Protein AF-A0A978W673-F1 (afdb_monomer_lite)

Sequence (57 aa):
MKMFTFKVLVEIKEASNTVVLECFGAPQSKKKTAVEHAAEGALWYLKHVGYSSKVHK

Foldseek 3Di:
DDWDKDWDWDWDDDPPDTDIDIFIFDTDPDPVVNVVRRVVVVQVVCVVVPNDPPPPD

Structure (mmCIF, N/CA/C/O backbone):
data_AF-A0A978W673-F1
#
_entry.id   AF-A0A978W673-F1
#
loop_
_atom_site.group_PDB
_atom_site.id
_atom_site.type_symbol
_atom_site.label_atom_id
_atom_site.label_alt_id
_atom_site.label_comp_id
_atom_site.label_asym_id
_atom_site.label_entity_id
_atom_site.label_seq_id
_atom_site.pdbx_PDB_ins_code
_atom_site.Cartn_x
_atom_site.Cartn_y
_atom_site.Cartn_z
_atom_site.occupancy
_atom_site.B_iso_or_equiv
_atom_site.auth_seq_id
_atom_site.auth_comp_id
_atom_site.auth_asym_id
_atom_site.auth_atom_id
_atom_site.pdbx_PDB_model_num
ATOM 1 N N . MET A 1 1 ? -16.082 8.085 18.618 1.00 70.38 1 MET A N 1
ATOM 2 C CA . MET A 1 1 ? -15.524 6.897 17.925 1.00 70.38 1 MET A CA 1
ATOM 3 C C . MET A 1 1 ? -14.109 7.211 17.468 1.00 70.38 1 MET A C 1
ATOM 5 O O . MET A 1 1 ? -13.886 8.325 17.019 1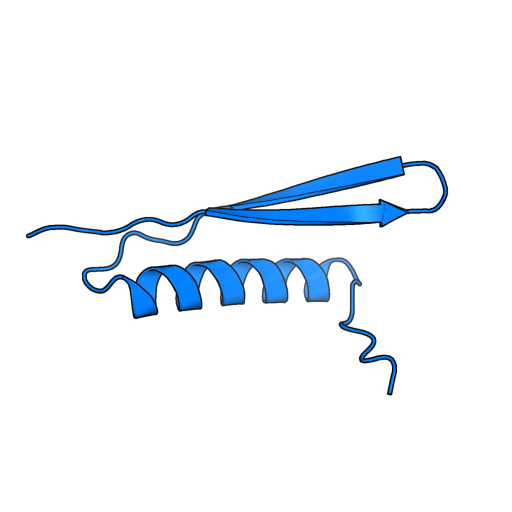.00 70.38 1 MET A O 1
ATOM 9 N N . LYS A 1 2 ? -13.164 6.271 17.583 1.00 82.44 2 LYS A N 1
ATOM 10 C CA . LYS A 1 2 ? -11.822 6.427 16.999 1.00 82.44 2 LYS A CA 1
ATOM 11 C C . LYS A 1 2 ? -11.855 5.911 15.559 1.00 82.44 2 LYS A C 1
ATOM 13 O O . LYS A 1 2 ? -12.315 4.795 15.335 1.00 82.44 2 LYS A O 1
ATOM 18 N N . MET A 1 3 ? -11.404 6.726 14.613 1.00 89.81 3 MET A N 1
ATOM 19 C CA . MET A 1 3 ? -11.187 6.322 13.224 1.00 89.81 3 MET A CA 1
ATOM 20 C C . MET A 1 3 ? -9.690 6.171 12.984 1.00 89.81 3 MET A C 1
ATOM 22 O O . MET A 1 3 ? -8.886 6.886 13.581 1.00 89.81 3 MET A O 1
ATOM 26 N N . PHE A 1 4 ? -9.325 5.221 12.135 1.00 88.50 4 PHE A N 1
ATOM 27 C CA . PHE A 1 4 ? -7.948 4.946 11.767 1.00 88.50 4 PHE A CA 1
ATOM 28 C C . PHE A 1 4 ? -7.766 5.187 10.277 1.00 88.50 4 PHE A C 1
ATOM 30 O O . PHE A 1 4 ? -8.535 4.674 9.468 1.00 88.50 4 PHE A O 1
ATOM 37 N N . THR A 1 5 ? -6.717 5.924 9.944 1.00 90.75 5 THR A N 1
ATOM 38 C CA . THR A 1 5 ? -6.281 6.182 8.575 1.00 90.75 5 THR A CA 1
ATOM 39 C C . THR A 1 5 ? -4.863 5.660 8.443 1.00 90.75 5 THR A C 1
ATOM 41 O O . THR A 1 5 ? -4.031 5.911 9.315 1.00 90.75 5 THR A O 1
ATOM 44 N N . PHE A 1 6 ? -4.591 4.927 7.370 1.00 91.38 6 PHE A N 1
ATOM 45 C CA . PHE A 1 6 ? -3.258 4.421 7.065 1.00 91.38 6 PHE A CA 1
ATOM 46 C C . PHE A 1 6 ? -2.836 4.912 5.690 1.00 91.38 6 PHE A C 1
ATOM 48 O O . PHE A 1 6 ? -3.668 5.065 4.794 1.00 91.38 6 PHE A O 1
ATOM 55 N N . LYS A 1 7 ? -1.531 5.140 5.544 1.00 92.81 7 LYS A N 1
ATOM 56 C CA . LYS A 1 7 ? -0.908 5.368 4.248 1.00 92.81 7 LYS A CA 1
ATOM 57 C C . LYS A 1 7 ? -0.063 4.162 3.865 1.00 92.81 7 LYS A C 1
ATOM 59 O O . LYS A 1 7 ? 0.583 3.563 4.724 1.00 92.81 7 LYS A O 1
ATOM 64 N N . VAL A 1 8 ? -0.084 3.824 2.587 1.00 92.38 8 VAL A N 1
ATOM 65 C CA . VAL A 1 8 ? 0.771 2.820 1.965 1.00 92.38 8 VAL A CA 1
ATOM 66 C C . VAL A 1 8 ? 1.789 3.568 1.126 1.00 92.38 8 VAL A C 1
ATOM 68 O O . VAL A 1 8 ? 1.420 4.429 0.331 1.00 92.38 8 VAL A O 1
ATOM 71 N N . LEU A 1 9 ? 3.061 3.257 1.339 1.00 92.38 9 LEU A N 1
ATOM 72 C CA . LEU A 1 9 ? 4.169 3.824 0.589 1.00 92.38 9 LEU A CA 1
ATOM 73 C C . LEU A 1 9 ? 4.829 2.686 -0.185 1.00 92.38 9 LEU A C 1
ATOM 75 O O . LEU A 1 9 ? 5.225 1.686 0.414 1.00 92.38 9 LEU A O 1
ATOM 79 N N . VAL A 1 10 ? 4.888 2.815 -1.506 1.00 89.94 10 VAL A N 1
ATOM 80 C CA . VAL A 1 10 ? 5.490 1.821 -2.396 1.00 89.94 10 VAL A CA 1
ATOM 81 C C . VAL A 1 10 ? 6.628 2.477 -3.151 1.00 89.94 10 VAL A C 1
ATOM 83 O O . VAL A 1 10 ? 6.416 3.408 -3.921 1.00 89.94 10 VAL A O 1
ATOM 86 N N . GLU A 1 11 ? 7.837 1.978 -2.934 1.00 90.75 11 GLU A N 1
ATOM 87 C CA . GLU A 1 11 ? 9.022 2.406 -3.669 1.00 90.75 11 GLU A CA 1
ATOM 88 C C . GLU A 1 11 ? 9.231 1.490 -4.872 1.00 90.75 11 GLU A C 1
ATOM 90 O O . GLU A 1 11 ? 9.490 0.294 -4.735 1.00 90.75 11 GLU A O 1
ATOM 95 N N . ILE A 1 12 ? 9.119 2.063 -6.062 1.00 87.62 12 ILE A N 1
ATOM 96 C CA . ILE A 1 12 ? 9.323 1.384 -7.332 1.00 87.62 12 ILE A CA 1
ATOM 97 C C . ILE A 1 12 ? 10.692 1.804 -7.851 1.00 87.62 12 ILE A C 1
ATOM 99 O O . ILE A 1 12 ? 10.912 2.965 -8.199 1.00 87.62 12 ILE A O 1
ATOM 103 N N . LYS A 1 13 ? 11.626 0.856 -7.873 1.00 87.94 13 LYS A N 1
ATOM 104 C CA . LYS A 1 13 ? 12.978 1.070 -8.389 1.00 87.94 13 LYS A CA 1
ATOM 105 C C . LYS A 1 13 ? 13.018 0.657 -9.855 1.00 87.94 13 LYS A C 1
ATOM 107 O O . LYS A 1 13 ? 13.076 -0.530 -10.156 1.00 87.94 13 LYS A O 1
ATOM 112 N N . GLU A 1 14 ? 12.996 1.644 -10.738 1.00 81.44 14 GLU A N 1
ATOM 113 C CA . GLU A 1 14 ? 13.299 1.485 -12.159 1.00 81.44 14 GLU A CA 1
ATOM 114 C C . GLU A 1 14 ? 14.794 1.751 -12.389 1.00 81.44 14 GLU A C 1
ATOM 116 O O . GLU A 1 14 ? 15.441 2.422 -11.585 1.00 81.44 14 GLU A O 1
ATOM 121 N N . ALA A 1 15 ? 15.353 1.232 -13.487 1.00 80.38 15 ALA A N 1
ATOM 122 C CA . ALA A 1 15 ? 16.798 1.127 -13.750 1.00 80.38 15 ALA A CA 1
ATOM 123 C C . ALA A 1 15 ? 17.665 2.339 -13.340 1.00 80.38 15 ALA A C 1
ATOM 125 O O . ALA A 1 15 ? 18.807 2.160 -12.918 1.00 80.38 15 ALA A O 1
ATOM 126 N N . SER A 1 16 ? 17.148 3.564 -13.458 1.00 80.50 16 SER A N 1
ATOM 127 C CA . SER A 1 16 ? 17.849 4.793 -13.055 1.00 80.50 16 SER A CA 1
ATOM 128 C C . SER A 1 16 ? 17.008 5.732 -12.185 1.00 80.50 16 SER A C 1
ATOM 130 O O . SER A 1 16 ? 17.515 6.756 -11.740 1.00 80.50 16 SER A O 1
ATOM 132 N N . ASN A 1 17 ? 15.737 5.402 -11.938 1.00 84.62 17 ASN A N 1
ATOM 133 C CA . ASN A 1 17 ? 14.771 6.280 -11.283 1.00 84.62 17 ASN A CA 1
ATOM 134 C C . ASN A 1 17 ? 14.045 5.531 -10.166 1.00 84.62 17 ASN A C 1
ATOM 136 O O . ASN A 1 17 ? 13.631 4.389 -10.334 1.00 84.62 17 ASN A O 1
ATOM 140 N N . THR A 1 18 ? 13.847 6.189 -9.027 1.00 87.69 18 THR A N 1
ATOM 141 C CA . THR A 1 18 ? 12.977 5.674 -7.964 1.00 87.69 18 THR A CA 1
ATOM 142 C C . THR A 1 18 ? 11.690 6.479 -7.958 1.00 87.69 18 THR A C 1
ATOM 144 O O . THR A 1 18 ? 11.718 7.696 -7.786 1.00 87.69 18 THR A O 1
ATOM 147 N N . VAL A 1 19 ? 10.565 5.801 -8.161 1.00 88.69 19 VA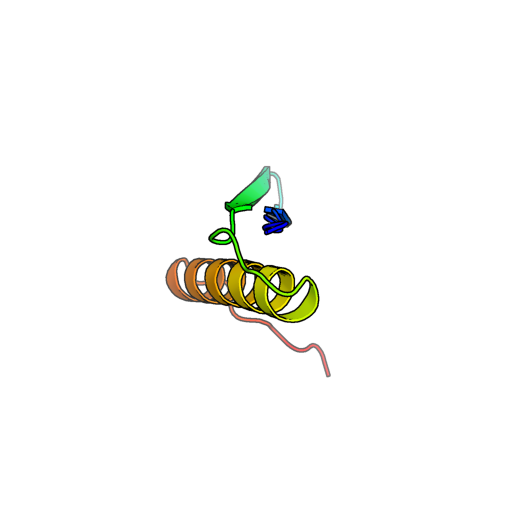L A N 1
ATOM 148 C CA . VAL A 1 19 ? 9.229 6.386 -8.059 1.00 88.69 19 VAL A CA 1
ATOM 149 C C . VAL A 1 19 ? 8.629 5.950 -6.734 1.00 88.69 19 VAL A C 1
ATOM 151 O O . VAL A 1 19 ? 8.582 4.759 -6.437 1.00 88.69 19 VAL A O 1
ATOM 154 N N . VAL A 1 20 ? 8.161 6.905 -5.936 1.00 89.56 20 VAL A N 1
ATOM 155 C CA . VAL A 1 20 ? 7.486 6.620 -4.668 1.00 89.56 20 VAL A CA 1
ATOM 156 C C . VAL A 1 20 ? 5.999 6.881 -4.840 1.00 89.56 20 VAL A C 1
ATOM 158 O O . VAL A 1 20 ? 5.585 7.999 -5.138 1.00 89.56 20 VAL A O 1
ATOM 161 N N . LEU A 1 21 ? 5.196 5.840 -4.663 1.00 88.38 21 LEU A N 1
ATOM 162 C CA . LEU A 1 21 ? 3.746 5.926 -4.648 1.00 88.38 21 LEU A CA 1
ATOM 163 C C . LEU A 1 21 ? 3.265 6.027 -3.203 1.00 88.38 21 LEU A C 1
ATOM 165 O O . LEU A 1 21 ? 3.480 5.110 -2.412 1.00 88.38 21 LEU A O 1
ATOM 169 N N . GLU A 1 22 ? 2.569 7.112 -2.877 1.00 91.38 22 GLU A N 1
ATOM 170 C CA . GLU A 1 22 ? 1.877 7.272 -1.599 1.00 91.38 22 GLU A CA 1
ATOM 171 C C . GLU A 1 22 ? 0.363 7.164 -1.805 1.00 91.38 22 GLU A C 1
ATOM 173 O O . GLU A 1 22 ? -0.256 7.994 -2.468 1.00 91.38 22 GLU A O 1
ATOM 178 N N . CYS A 1 23 ? -0.250 6.139 -1.215 1.00 89.50 23 CYS A N 1
ATOM 179 C CA . CYS A 1 23 ? -1.695 5.937 -1.227 1.00 89.50 23 CYS A CA 1
ATOM 180 C C . CYS A 1 23 ? -2.262 6.095 0.182 1.00 89.50 23 CYS A C 1
ATOM 182 O O . CYS A 1 23 ? -1.752 5.508 1.134 1.00 89.50 23 CYS A O 1
ATOM 184 N N . PHE A 1 24 ? -3.351 6.847 0.317 1.00 89.12 24 PHE A N 1
ATOM 185 C CA . PHE A 1 24 ? -4.036 7.057 1.590 1.00 89.12 24 PHE A CA 1
ATOM 186 C C . PHE A 1 24 ? -5.352 6.284 1.593 1.00 89.12 24 PHE A C 1
ATOM 188 O O . PHE A 1 24 ? -6.187 6.469 0.710 1.00 89.12 24 PHE A O 1
ATOM 195 N N . GLY A 1 25 ? -5.542 5.413 2.582 1.00 87.75 25 GLY A N 1
ATOM 196 C CA . GLY A 1 25 ? -6.820 4.736 2.779 1.00 87.75 25 GLY A CA 1
ATOM 197 C C . GLY A 1 25 ? -7.862 5.670 3.392 1.00 87.75 25 GLY A C 1
ATOM 198 O O . GLY A 1 25 ? -7.524 6.586 4.141 1.00 87.75 25 GLY A O 1
ATOM 199 N N . ALA A 1 26 ? -9.142 5.417 3.124 1.00 89.31 26 ALA A N 1
ATOM 200 C CA . ALA A 1 26 ? -10.230 6.088 3.824 1.00 89.31 26 ALA A CA 1
ATOM 201 C C . ALA A 1 26 ? -10.195 5.807 5.346 1.00 89.31 26 ALA A C 1
ATOM 203 O O . ALA A 1 26 ? -9.751 4.730 5.762 1.00 89.31 26 ALA A O 1
ATOM 204 N N . PRO A 1 27 ? -10.697 6.728 6.191 1.00 89.94 27 PRO A N 1
ATOM 205 C CA . PRO A 1 27 ? -10.816 6.495 7.626 1.00 89.94 27 PRO A CA 1
ATOM 206 C C . PRO A 1 27 ? -11.749 5.312 7.912 1.00 89.94 27 PRO A C 1
ATOM 208 O O . PRO A 1 27 ? 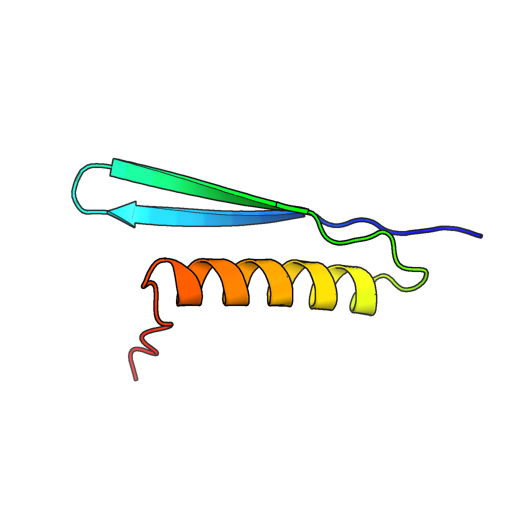-12.902 5.309 7.488 1.00 89.94 27 PRO A O 1
ATOM 211 N N . GLN A 1 28 ? -11.278 4.317 8.663 1.00 90.94 28 GLN A N 1
ATOM 212 C CA . GLN A 1 28 ? -12.077 3.146 9.044 1.00 90.94 28 GLN A CA 1
ATOM 213 C C . GLN A 1 28 ? -12.141 2.991 10.562 1.00 90.94 28 GLN A C 1
ATOM 215 O O . GLN A 1 28 ? -11.197 3.297 11.290 1.00 90.94 28 GLN A O 1
ATOM 220 N N . SER A 1 29 ? -13.251 2.453 11.067 1.00 89.00 29 SER A N 1
ATOM 221 C CA . SER A 1 29 ? -13.445 2.228 12.509 1.00 89.00 29 SER A CA 1
ATOM 222 C C . SER A 1 29 ? -12.561 1.105 13.069 1.00 89.00 29 SER A C 1
ATOM 224 O O . SER A 1 29 ? -12.352 1.019 14.278 1.00 89.00 29 SER A O 1
ATOM 226 N N . LYS A 1 30 ? -12.034 0.231 12.200 1.00 90.44 30 LYS A N 1
ATOM 227 C CA . LYS A 1 30 ? -11.172 -0.903 12.556 1.00 90.44 30 LYS A CA 1
ATOM 228 C C . LYS A 1 30 ? -9.808 -0.745 11.893 1.00 90.44 30 LYS A C 1
ATOM 230 O O . LYS A 1 30 ? -9.735 -0.540 10.685 1.00 90.44 30 LYS A O 1
ATOM 235 N N . LYS A 1 31 ? -8.729 -0.926 12.666 1.00 89.44 31 LYS A N 1
ATOM 236 C CA . LYS A 1 31 ? -7.347 -0.850 12.156 1.00 89.44 31 LYS A CA 1
ATOM 237 C C . LYS A 1 31 ? -7.102 -1.794 10.979 1.00 89.44 31 LYS A C 1
ATOM 239 O O . LYS A 1 31 ? -6.564 -1.362 9.972 1.00 89.44 31 LYS A O 1
ATOM 244 N N . LYS A 1 32 ? -7.526 -3.058 11.099 1.00 91.12 32 LYS A N 1
ATOM 245 C CA . LYS A 1 32 ? -7.337 -4.070 10.049 1.00 91.12 32 LYS A CA 1
ATOM 246 C C . LYS A 1 32 ? -7.974 -3.624 8.728 1.00 91.12 32 LYS A C 1
ATOM 248 O O . LYS A 1 32 ? -7.286 -3.542 7.723 1.00 91.12 32 LYS A O 1
ATOM 253 N N . THR A 1 33 ? -9.239 -3.211 8.780 1.00 91.00 33 THR A N 1
ATOM 254 C CA . THR A 1 33 ? -9.980 -2.721 7.611 1.00 91.00 33 THR A CA 1
ATOM 255 C C . THR A 1 33 ? -9.341 -1.476 7.000 1.00 91.00 33 THR A C 1
ATOM 257 O O . THR A 1 33 ? -9.275 -1.358 5.784 1.00 91.00 33 THR A O 1
ATOM 260 N N . ALA A 1 34 ? -8.831 -0.561 7.828 1.00 91.19 34 ALA A N 1
ATOM 261 C CA . ALA A 1 34 ? -8.133 0.631 7.356 1.00 91.19 34 ALA A CA 1
ATOM 262 C C . ALA A 1 34 ? -6.858 0.286 6.561 1.00 91.19 34 ALA A C 1
ATOM 264 O O . ALA A 1 34 ? -6.580 0.905 5.537 1.00 91.19 34 ALA A O 1
ATOM 265 N N . VAL A 1 35 ? -6.102 -0.715 7.028 1.00 92.12 35 VAL A N 1
ATOM 266 C CA . VAL A 1 35 ? -4.894 -1.213 6.354 1.00 92.12 35 VAL A CA 1
ATOM 267 C C . VAL A 1 35 ? -5.251 -1.941 5.062 1.00 92.12 35 VAL A C 1
ATOM 269 O O . VAL A 1 35 ? -4.670 -1.640 4.026 1.00 92.12 35 VAL A O 1
ATOM 272 N N . GLU A 1 36 ? -6.218 -2.862 5.106 1.00 92.62 36 GLU A N 1
ATOM 273 C CA . GLU A 1 36 ? -6.664 -3.631 3.934 1.00 92.62 36 GLU A CA 1
ATOM 274 C C . GLU A 1 36 ? -7.163 -2.706 2.822 1.00 92.62 36 GLU A C 1
ATOM 276 O O . GLU A 1 36 ? -6.757 -2.847 1.673 1.00 92.62 36 GLU A O 1
ATOM 281 N N . HIS A 1 37 ? -7.959 -1.697 3.178 1.00 92.31 37 HIS A N 1
ATOM 282 C CA . HIS A 1 37 ? -8.474 -0.722 2.224 1.00 92.31 37 HIS A CA 1
ATOM 283 C C . HIS A 1 37 ? -7.359 0.128 1.590 1.00 92.31 37 HIS A C 1
ATOM 285 O O . HIS A 1 37 ? -7.359 0.353 0.382 1.00 92.31 37 HIS A O 1
ATOM 291 N N . ALA A 1 38 ? -6.377 0.575 2.382 1.00 92.38 38 ALA A N 1
ATOM 292 C CA . 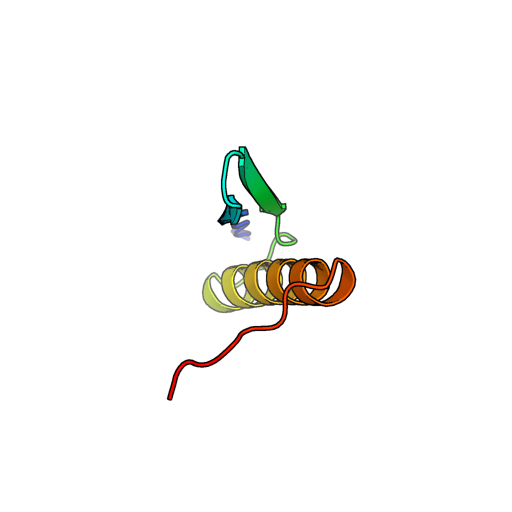ALA A 1 38 ? -5.236 1.322 1.854 1.00 92.38 38 ALA A CA 1
ATOM 293 C C . ALA A 1 38 ? -4.354 0.457 0.930 1.00 92.38 38 ALA A C 1
ATOM 295 O O . ALA A 1 38 ? -3.899 0.930 -0.112 1.00 92.38 38 ALA A O 1
ATOM 296 N N . ALA A 1 39 ? -4.131 -0.812 1.293 1.00 92.19 39 ALA A N 1
ATOM 297 C CA . ALA A 1 39 ? -3.339 -1.756 0.507 1.00 92.19 39 ALA A CA 1
ATOM 298 C C . ALA A 1 39 ? -4.021 -2.120 -0.818 1.00 92.19 39 ALA A C 1
ATOM 300 O O . ALA A 1 39 ? -3.364 -2.142 -1.856 1.00 92.19 39 ALA A O 1
ATOM 301 N N . GLU A 1 40 ? -5.334 -2.352 -0.803 1.00 92.50 40 GLU A N 1
ATOM 302 C CA . GLU A 1 40 ? -6.108 -2.649 -2.009 1.00 92.50 40 GLU A CA 1
ATOM 303 C C . GLU A 1 40 ? -6.057 -1.491 -3.014 1.00 92.50 40 GLU A C 1
ATOM 305 O O . GLU A 1 40 ? -5.792 -1.717 -4.195 1.00 92.50 40 GLU A O 1
ATOM 310 N N . GLY A 1 41 ? -6.213 -0.248 -2.546 1.00 90.75 41 GLY A N 1
ATOM 311 C CA . GLY A 1 41 ? -6.094 0.938 -3.398 1.00 90.75 41 GLY A CA 1
ATOM 312 C C . GLY A 1 41 ? -4.710 1.072 -4.040 1.00 90.75 41 GLY A C 1
ATOM 313 O O . GLY A 1 41 ? -4.605 1.328 -5.241 1.00 90.75 41 GLY A O 1
ATOM 314 N N . ALA A 1 42 ? -3.646 0.826 -3.268 1.00 91.88 42 ALA A N 1
ATOM 315 C CA . ALA A 1 42 ? -2.280 0.834 -3.787 1.00 91.88 42 ALA A CA 1
ATOM 316 C C . ALA A 1 42 ? -2.062 -0.258 -4.849 1.00 91.88 42 ALA A C 1
ATOM 318 O O . ALA A 1 42 ? -1.515 0.018 -5.916 1.00 91.88 42 ALA A O 1
ATOM 319 N N . LEU A 1 43 ? -2.535 -1.485 -4.599 1.00 90.94 43 LEU A N 1
ATOM 320 C CA . LEU A 1 43 ? -2.436 -2.595 -5.552 1.00 90.94 43 LEU A CA 1
ATOM 321 C C . LEU A 1 43 ? -3.227 -2.331 -6.838 1.00 90.94 43 LEU A C 1
ATOM 323 O O . LEU A 1 43 ? -2.737 -2.631 -7.928 1.00 90.94 43 LEU A O 1
ATOM 327 N N . TRP A 1 44 ? -4.427 -1.756 -6.729 1.00 90.81 44 TRP A N 1
ATOM 328 C CA . TRP A 1 44 ? -5.239 -1.388 -7.887 1.00 90.81 44 TRP A CA 1
ATOM 329 C C . TRP A 1 44 ? -4.519 -0.361 -8.762 1.00 90.81 44 TRP A C 1
ATOM 331 O O . TRP A 1 44 ? -4.428 -0.552 -9.976 1.00 90.81 44 TRP A O 1
ATOM 341 N N . TYR A 1 45 ? -3.946 0.680 -8.147 1.00 89.44 45 TYR A N 1
ATOM 342 C CA . TYR A 1 45 ? -3.198 1.704 -8.871 1.00 89.44 45 TYR A CA 1
ATOM 343 C C . TYR A 1 45 ? -1.965 1.118 -9.559 1.00 89.44 45 TYR A C 1
ATOM 345 O O . TYR A 1 45 ? -1.799 1.312 -10.760 1.00 89.44 45 TYR A O 1
ATOM 353 N N . LEU A 1 46 ? -1.147 0.345 -8.834 1.00 88.56 46 LEU A N 1
ATOM 354 C CA . LEU A 1 46 ? 0.035 -0.326 -9.384 1.00 88.56 46 LEU A CA 1
ATOM 355 C C . LEU A 1 46 ? -0.322 -1.179 -10.605 1.00 88.56 46 LEU A C 1
ATOM 357 O O . LEU A 1 46 ? 0.305 -1.047 -11.654 1.00 88.56 46 LEU A O 1
ATOM 361 N N . LYS A 1 47 ? -1.383 -1.987 -10.504 1.00 89.06 47 LYS A N 1
ATOM 362 C CA . LYS A 1 47 ? -1.873 -2.798 -11.621 1.00 89.06 47 LYS A CA 1
ATOM 363 C C . LYS A 1 47 ? -2.319 -1.937 -12.805 1.00 89.06 47 LYS A C 1
ATOM 365 O O . LYS A 1 47 ? -2.049 -2.305 -13.946 1.00 89.06 47 LYS A O 1
ATOM 370 N N . HIS A 1 48 ? -2.992 -0.816 -12.548 1.00 87.62 48 HIS A N 1
ATOM 371 C CA . HIS A 1 48 ? -3.480 0.089 -13.589 1.00 87.62 48 HIS A CA 1
ATOM 372 C C . HIS A 1 48 ? -2.342 0.772 -14.357 1.00 87.62 48 HIS A C 1
ATOM 374 O O . HIS A 1 48 ? -2.412 0.882 -15.576 1.00 87.62 48 HIS A O 1
ATOM 380 N N . VAL A 1 49 ? -1.268 1.168 -13.671 1.00 86.44 49 VAL A N 1
ATOM 381 C CA . VAL A 1 49 ? -0.087 1.771 -14.314 1.00 86.44 49 VAL A CA 1
ATOM 382 C C . VAL A 1 49 ? 0.860 0.737 -14.946 1.00 86.44 49 VAL A C 1
ATOM 384 O O . VAL A 1 49 ? 1.921 1.097 -15.446 1.00 86.44 49 VAL A O 1
ATOM 387 N N . GLY A 1 50 ? 0.487 -0.547 -14.941 1.00 85.38 50 GLY A N 1
ATOM 388 C CA . GLY A 1 50 ? 1.230 -1.625 -15.599 1.00 85.38 50 GLY A CA 1
ATOM 389 C C . GLY A 1 50 ? 2.194 -2.403 -14.698 1.00 85.38 50 GLY A C 1
ATOM 390 O O . GLY A 1 50 ? 2.814 -3.362 -15.163 1.00 85.38 50 GLY A O 1
ATOM 391 N N . TYR A 1 51 ? 2.288 -2.075 -13.406 1.00 82.12 51 TYR A N 1
ATOM 392 C CA . TYR A 1 51 ? 3.033 -2.886 -12.444 1.00 82.12 51 TYR A CA 1
ATOM 393 C C . TYR A 1 51 ? 2.191 -4.096 -12.038 1.00 82.12 51 TYR A C 1
ATOM 395 O O . TYR A 1 51 ? 1.266 -4.020 -11.231 1.00 82.12 51 TYR A O 1
ATOM 403 N N . SER A 1 52 ? 2.519 -5.252 -12.609 1.00 71.38 52 SER A N 1
ATOM 404 C CA . SER A 1 52 ? 1.989 -6.533 -12.147 1.00 71.38 52 SER A CA 1
ATOM 405 C C . SER A 1 52 ? 2.920 -7.120 -11.093 1.00 71.38 52 SER A C 1
ATOM 407 O O . SER A 1 52 ? 4.143 -7.081 -11.240 1.00 71.38 52 SER A O 1
ATOM 409 N N . SER A 1 53 ? 2.351 -7.680 -10.024 1.00 62.84 53 SER A N 1
ATOM 410 C CA . SER A 1 53 ? 3.103 -8.470 -9.052 1.00 62.84 53 SER A CA 1
ATOM 411 C C . SER A 1 53 ? 3.692 -9.685 -9.768 1.00 62.84 53 SER A C 1
ATOM 413 O O . SER A 1 53 ? 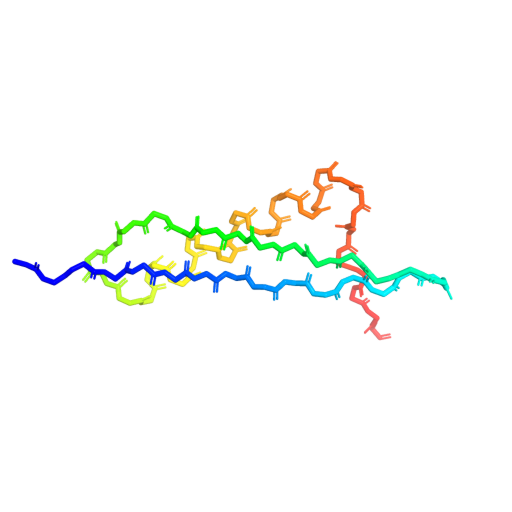3.040 -10.721 -9.896 1.00 62.84 53 SER A O 1
ATOM 415 N N . LYS A 1 54 ? 4.921 -9.573 -10.278 1.00 57.84 54 LYS A N 1
ATOM 416 C CA . LYS A 1 54 ? 5.682 -10.749 -10.687 1.00 57.84 54 LYS A CA 1
ATOM 417 C C . LYS A 1 54 ? 6.061 -11.481 -9.409 1.00 57.84 54 LYS A C 1
ATOM 419 O O . LYS A 1 54 ? 7.038 -11.137 -8.754 1.00 57.84 54 LYS A O 1
ATOM 424 N N . VAL A 1 55 ? 5.249 -12.466 -9.035 1.00 53.06 55 VAL A N 1
ATOM 425 C CA . VAL A 1 55 ? 5.644 -13.474 -8.052 1.00 53.06 55 VAL A CA 1
ATOM 426 C C . VAL A 1 55 ? 6.796 -14.234 -8.700 1.00 53.06 55 VAL A C 1
ATOM 428 O O . VAL A 1 55 ? 6.575 -15.071 -9.573 1.00 53.06 55 VAL A O 1
ATOM 431 N N . HIS A 1 56 ? 8.031 -13.864 -8.361 1.00 42.81 56 HIS 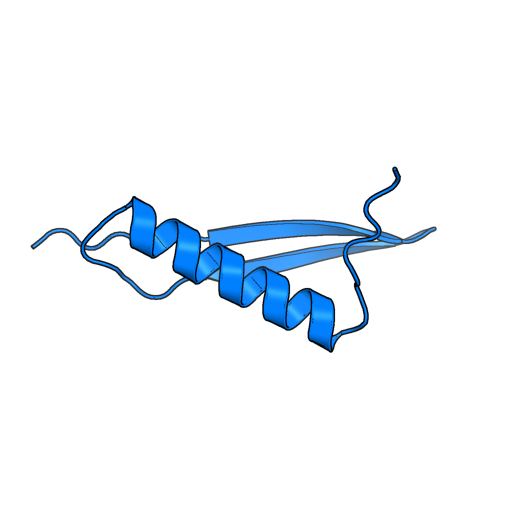A N 1
ATOM 432 C CA . HIS A 1 56 ? 9.186 -14.687 -8.686 1.00 42.81 56 HIS A CA 1
ATOM 433 C C . HIS A 1 56 ? 9.020 -15.964 -7.855 1.00 42.81 56 HIS A C 1
ATOM 435 O O . HIS A 1 56 ? 9.080 -15.913 -6.626 1.00 42.81 56 HIS A O 1
ATOM 441 N N . LYS A 1 57 ? 8.633 -17.046 -8.531 1.00 37.12 57 LYS A N 1
ATOM 442 C CA . LYS A 1 57 ? 8.472 -18.378 -7.953 1.00 37.12 57 LYS A CA 1
ATOM 443 C C . LYS A 1 57 ? 9.816 -19.086 -7.941 1.00 37.12 57 LYS A C 1
ATOM 445 O O . LYS A 1 57 ? 10.542 -18.929 -8.947 1.00 37.12 57 LYS A O 1
#

pLDDT: mean 85.1, std 11.9, range [37.12, 92.81]

Radius of gyration: 13.39 Å; chains: 1; bounding box: 33×26×34 Å

Organism: NCBI:txid714518

Secondary structure (DSSP, 8-state):
---B--EEEEEEEETTEEEEEEEEPPPBSSHHHHHHHHHHHHHHHHHHTT-------